Protein AF-A0A955VU62-F1 (afdb_monomer)

Radius of gyration: 12.23 Å; Cα contacts (8 Å, |Δi|>4): 40; chains: 1; bounding box: 31×23×34 Å

Foldseek 3Di:
DDDPVVVVVVCVVVVPPPVPVLVVLLVCVVVVNDVDDVVVVVVCVVVVNPDDPVNVQVSCVSNVNRD

Mean predicted aligned error: 8.91 Å

Structure (mmCIF, N/CA/C/O backbone):
data_AF-A0A955VU62-F1
#
_entry.id   AF-A0A955VU62-F1
#
loop_
_atom_site.group_PDB
_atom_site.id
_atom_site.type_symbol
_atom_site.label_atom_id
_atom_site.label_alt_id
_atom_site.label_comp_id
_atom_site.label_asym_id
_atom_site.label_entity_id
_atom_site.label_seq_id
_atom_site.pdbx_PDB_ins_code
_atom_site.Cartn_x
_atom_site.Cartn_y
_atom_site.Cartn_z
_atom_site.occupancy
_atom_site.B_iso_or_equiv
_atom_site.auth_seq_id
_atom_site.auth_comp_id
_atom_site.auth_asym_id
_atom_site.auth_atom_id
_atom_site.pdbx_PDB_model_num
ATOM 1 N N . MET A 1 1 ? 3.436 -8.820 -23.219 1.00 44.00 1 MET A N 1
ATOM 2 C CA . MET A 1 1 ? 3.693 -8.684 -21.771 1.00 44.00 1 MET A CA 1
ATOM 3 C C . MET A 1 1 ? 4.523 -7.427 -21.609 1.00 44.00 1 MET A C 1
ATOM 5 O O . MET A 1 1 ? 5.679 -7.442 -21.994 1.00 44.00 1 MET A O 1
ATOM 9 N N . LEU A 1 2 ? 3.886 -6.305 -21.269 1.00 39.44 2 LEU A N 1
ATOM 10 C CA . LEU A 1 2 ? 4.507 -4.982 -21.332 1.00 39.44 2 LEU A CA 1
ATOM 11 C C . LEU A 1 2 ? 5.048 -4.624 -19.948 1.00 39.44 2 LEU A C 1
ATOM 13 O O . LEU A 1 2 ? 4.294 -4.556 -18.982 1.00 39.44 2 LEU A O 1
ATOM 17 N N . ASP A 1 3 ? 6.363 -4.459 -19.884 1.00 51.84 3 ASP A N 1
ATOM 18 C CA . ASP A 1 3 ? 7.171 -4.207 -18.699 1.00 51.84 3 ASP A CA 1
ATOM 19 C C . ASP A 1 3 ? 6.692 -3.035 -17.840 1.00 51.84 3 ASP A C 1
ATOM 21 O O . ASP A 1 3 ? 7.142 -1.891 -17.943 1.00 51.84 3 ASP A O 1
ATOM 25 N N . ASP A 1 4 ? 5.888 -3.384 -16.850 1.00 57.31 4 ASP A N 1
ATOM 26 C CA . ASP A 1 4 ? 5.578 -2.592 -15.666 1.00 57.31 4 ASP A CA 1
ATOM 27 C C . ASP A 1 4 ? 6.864 -2.067 -14.965 1.00 57.31 4 ASP A C 1
ATOM 29 O O . ASP A 1 4 ? 6.891 -1.014 -14.325 1.00 57.31 4 ASP A O 1
ATOM 33 N N . ARG A 1 5 ? 8.001 -2.749 -15.177 1.00 53.47 5 ARG A N 1
ATOM 34 C CA . ARG A 1 5 ? 9.348 -2.335 -14.747 1.00 53.47 5 ARG A CA 1
ATOM 35 C C . ARG A 1 5 ? 9.828 -1.034 -15.399 1.00 53.47 5 ARG A C 1
ATOM 37 O O . ARG A 1 5 ? 10.431 -0.210 -14.709 1.00 53.47 5 ARG A O 1
ATOM 44 N N . ALA A 1 6 ? 9.553 -0.829 -16.688 1.00 51.62 6 ALA A N 1
ATOM 45 C CA . ALA A 1 6 ? 9.947 0.378 -17.414 1.00 51.62 6 ALA A CA 1
ATOM 46 C C . ALA A 1 6 ? 9.090 1.579 -16.993 1.00 51.62 6 ALA A C 1
ATOM 48 O O . ALA A 1 6 ? 9.616 2.679 -16.823 1.00 51.62 6 ALA A O 1
ATOM 49 N N . ALA A 1 7 ? 7.796 1.357 -16.743 1.00 50.31 7 ALA A N 1
ATOM 50 C CA . ALA A 1 7 ? 6.904 2.373 -16.189 1.00 50.31 7 ALA A CA 1
ATOM 51 C C . ALA A 1 7 ? 7.359 2.816 -14.789 1.00 50.31 7 ALA A C 1
ATOM 53 O O . ALA A 1 7 ? 7.449 4.012 -14.522 1.00 50.31 7 ALA A O 1
ATOM 54 N N . ARG A 1 8 ? 7.757 1.870 -13.924 1.00 53.66 8 ARG A N 1
ATOM 55 C CA . ARG A 1 8 ? 8.310 2.165 -12.591 1.00 53.66 8 ARG A CA 1
ATOM 56 C C . ARG A 1 8 ? 9.647 2.891 -12.631 1.00 53.66 8 ARG A C 1
ATOM 58 O O . ARG A 1 8 ? 9.835 3.835 -11.870 1.00 53.66 8 ARG A O 1
ATOM 65 N N . GLN A 1 9 ? 10.581 2.467 -13.484 1.00 55.06 9 GLN A N 1
ATOM 66 C CA . GLN A 1 9 ? 11.863 3.162 -13.628 1.00 55.06 9 GLN A CA 1
ATOM 67 C C . GLN A 1 9 ? 11.657 4.583 -14.136 1.00 55.06 9 GLN A C 1
ATOM 69 O O . GLN A 1 9 ? 12.263 5.495 -13.588 1.00 55.06 9 GLN A O 1
ATOM 74 N N . ARG A 1 10 ? 10.755 4.789 -15.104 1.00 50.03 10 ARG A N 1
ATOM 75 C CA . ARG A 1 10 ? 10.393 6.131 -15.564 1.00 50.03 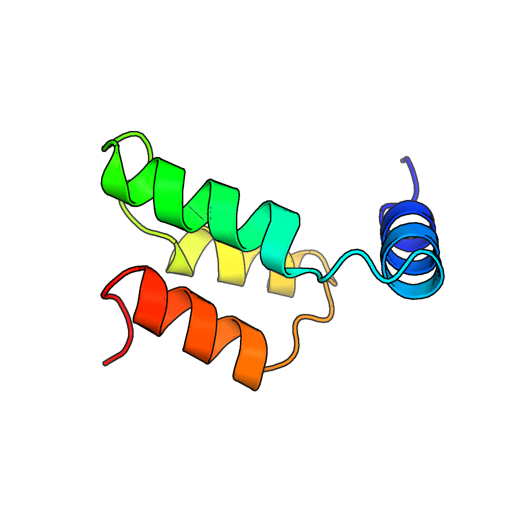10 ARG A CA 1
ATOM 76 C C . ARG A 1 10 ? 9.707 6.934 -14.468 1.00 50.03 10 ARG A C 1
ATOM 78 O O . ARG A 1 10 ? 10.109 8.061 -14.255 1.00 50.03 10 ARG A O 1
ATOM 85 N N . ALA A 1 11 ? 8.764 6.373 -13.713 1.00 52.22 11 ALA A N 1
ATOM 86 C CA . ALA A 1 11 ? 8.119 7.078 -12.602 1.00 52.22 11 ALA A CA 1
ATOM 87 C C . ALA A 1 11 ? 9.127 7.484 -11.513 1.00 52.22 11 ALA A C 1
ATOM 89 O O . ALA A 1 11 ? 9.140 8.632 -11.077 1.00 52.22 11 ALA A O 1
ATOM 90 N N . LYS A 1 12 ? 10.041 6.579 -11.141 1.00 52.75 12 LYS A N 1
ATOM 91 C CA . LYS A 1 12 ? 11.108 6.844 -10.167 1.00 52.75 12 LYS A CA 1
ATOM 92 C C . LYS A 1 12 ? 12.139 7.851 -10.698 1.00 52.75 12 LYS A C 1
ATOM 94 O O . LYS A 1 12 ? 12.598 8.691 -9.936 1.00 52.75 12 LYS A O 1
ATOM 99 N N . ALA A 1 13 ? 12.462 7.792 -11.993 1.00 51.06 13 ALA A N 1
ATOM 100 C CA . ALA A 1 13 ? 13.369 8.722 -12.670 1.00 51.06 13 ALA A CA 1
ATOM 101 C C . ALA A 1 13 ? 12.737 10.100 -12.946 1.00 51.06 13 ALA A C 1
ATOM 103 O O . ALA A 1 13 ? 13.452 11.093 -12.970 1.00 51.06 13 ALA A O 1
ATOM 104 N N . LEU A 1 14 ? 11.411 10.176 -13.109 1.00 49.84 14 LEU A N 1
ATOM 105 C CA . LEU A 1 14 ? 10.644 11.421 -13.232 1.00 49.84 14 LEU A CA 1
ATOM 106 C C . LEU A 1 14 ? 10.246 12.020 -11.870 1.00 49.84 14 LEU A C 1
ATOM 108 O O . LEU A 1 14 ? 9.571 13.045 -11.836 1.00 49.84 14 LEU A O 1
ATOM 112 N N . GLY A 1 15 ? 10.616 11.396 -10.745 1.00 44.72 15 GLY A N 1
ATOM 113 C CA . GLY A 1 15 ? 10.220 11.864 -9.414 1.00 44.72 15 GLY A CA 1
ATOM 114 C C . GLY A 1 15 ? 8.715 11.764 -9.143 1.00 44.72 15 GLY A C 1
ATOM 115 O O . GLY A 1 15 ? 8.224 12.400 -8.216 1.00 44.72 15 GLY A O 1
ATOM 116 N N . ILE A 1 16 ? 7.978 10.969 -9.927 1.00 47.69 16 ILE A N 1
ATOM 117 C CA . ILE A 1 16 ? 6.556 10.695 -9.714 1.00 47.69 16 ILE A CA 1
ATOM 118 C C . ILE A 1 16 ? 6.475 9.652 -8.595 1.00 47.69 16 ILE A C 1
ATOM 120 O O . ILE A 1 16 ? 6.852 8.492 -8.805 1.00 47.69 16 ILE A O 1
ATOM 124 N N . PRO A 1 17 ? 6.031 10.023 -7.385 1.00 50.59 17 PRO A N 1
ATOM 125 C CA . PRO A 1 17 ? 5.996 9.080 -6.285 1.00 50.59 17 PRO A CA 1
ATOM 126 C C . PRO A 1 17 ? 4.989 7.966 -6.594 1.00 50.59 17 PRO A C 1
ATOM 128 O O . PRO A 1 17 ? 3.892 8.220 -7.089 1.00 50.59 17 PRO A O 1
ATOM 131 N N . VAL A 1 18 ? 5.335 6.725 -6.234 1.00 57.62 18 VAL A N 1
ATOM 132 C CA . VAL A 1 18 ? 4.473 5.521 -6.336 1.00 57.62 18 VAL A CA 1
ATOM 133 C C . VAL A 1 18 ? 3.122 5.703 -5.612 1.00 57.62 18 VAL A C 1
ATOM 135 O O . VAL A 1 18 ? 2.163 4.985 -5.887 1.00 57.62 18 VAL A O 1
ATOM 138 N N . LEU A 1 19 ? 3.006 6.746 -4.781 1.00 60.47 19 LEU A N 1
ATOM 139 C CA . LEU A 1 19 ? 1.748 7.333 -4.318 1.00 60.47 19 LEU A CA 1
ATOM 140 C C . LEU A 1 19 ? 0.702 7.506 -5.433 1.00 60.47 19 LEU A C 1
ATOM 142 O O . LEU A 1 19 ? -0.473 7.370 -5.141 1.00 60.47 19 LEU A O 1
ATOM 146 N N . GLY A 1 20 ? 1.070 7.760 -6.694 1.00 65.56 20 GLY A N 1
ATOM 147 C CA . GLY A 1 20 ? 0.103 8.014 -7.771 1.00 65.56 20 GLY A CA 1
ATOM 148 C C . GLY A 1 20 ? -0.977 6.934 -7.923 1.00 65.56 20 GLY A C 1
ATOM 149 O O . GLY A 1 20 ? -2.161 7.254 -7.935 1.00 65.56 20 GLY A O 1
ATOM 150 N N . ILE A 1 21 ? -0.591 5.655 -7.964 1.00 72.44 21 ILE A N 1
ATOM 151 C CA . ILE A 1 21 ? -1.547 4.534 -8.046 1.00 72.44 21 ILE A CA 1
ATOM 152 C C . ILE A 1 21 ? -2.218 4.270 -6.697 1.00 72.44 21 ILE A C 1
ATOM 154 O O . ILE A 1 21 ? -3.416 4.016 -6.636 1.00 72.44 21 ILE A O 1
ATOM 158 N N . LEU A 1 22 ? -1.468 4.386 -5.604 1.00 76.25 22 LEU A N 1
ATOM 159 C CA . LEU A 1 22 ? -1.968 4.109 -4.258 1.00 76.25 22 LEU A CA 1
ATOM 160 C C . LEU A 1 22 ? -3.045 5.115 -3.839 1.00 76.25 22 LEU A C 1
ATOM 162 O O . LEU A 1 22 ? -4.068 4.726 -3.288 1.00 76.25 22 LEU A O 1
ATOM 166 N N . ARG A 1 23 ? -2.885 6.392 -4.201 1.00 74.44 23 ARG A N 1
ATOM 167 C CA . ARG A 1 23 ? -3.894 7.433 -3.979 1.00 74.44 23 ARG A CA 1
ATOM 168 C C . ARG A 1 23 ? -5.152 7.207 -4.806 1.00 74.44 23 ARG A C 1
ATOM 170 O O . ARG A 1 23 ? -6.233 7.523 -4.326 1.00 74.44 23 ARG A O 1
ATOM 177 N N . VAL A 1 24 ? -5.035 6.639 -6.009 1.00 78.00 24 VAL A N 1
ATOM 178 C CA . VAL A 1 24 ? -6.208 6.229 -6.799 1.00 78.00 24 VAL A CA 1
ATOM 179 C C . VAL A 1 24 ? -6.950 5.088 -6.103 1.00 78.00 24 VAL A C 1
ATOM 181 O O . VAL A 1 24 ? -8.175 5.119 -6.055 1.00 78.00 24 VAL A O 1
ATOM 184 N N . LEU A 1 25 ? -6.238 4.126 -5.505 1.00 78.88 25 LEU A N 1
ATOM 185 C CA . LEU A 1 25 ? -6.860 3.041 -4.735 1.00 78.88 25 LEU A CA 1
ATOM 186 C C . LEU A 1 25 ? -7.568 3.560 -3.477 1.00 78.88 25 LEU A C 1
ATOM 188 O O . LEU A 1 25 ? -8.725 3.218 -3.240 1.00 78.88 25 LEU A O 1
ATOM 192 N N . VAL A 1 26 ? -6.904 4.427 -2.709 1.00 81.88 26 VAL A N 1
ATOM 193 C CA . VAL A 1 26 ? -7.473 5.065 -1.511 1.00 81.88 26 VAL A CA 1
ATOM 194 C C . VAL A 1 26 ? -8.696 5.914 -1.869 1.00 81.88 26 VAL A C 1
ATOM 196 O O . VAL A 1 26 ? -9.740 5.796 -1.230 1.00 81.88 26 VAL A O 1
ATOM 199 N N . GLU A 1 27 ? -8.611 6.739 -2.915 1.00 80.56 27 GLU A N 1
ATOM 200 C CA . GLU A 1 27 ? -9.736 7.571 -3.350 1.00 80.56 27 GLU A CA 1
ATOM 201 C C . GLU A 1 27 ? -10.881 6.724 -3.921 1.00 80.56 27 GLU A C 1
ATOM 203 O O . GLU A 1 27 ? -12.046 7.030 -3.680 1.00 80.56 27 GLU A O 1
ATOM 208 N N . GLY A 1 28 ? -10.569 5.631 -4.622 1.00 80.19 28 GLY A N 1
ATOM 209 C CA . GLY A 1 28 ? -11.549 4.651 -5.083 1.00 80.19 28 GLY A CA 1
ATOM 210 C C . GLY A 1 28 ? -12.321 4.031 -3.921 1.00 80.19 28 GLY A C 1
ATOM 211 O O . GLY A 1 28 ? -13.550 3.990 -3.966 1.00 80.19 28 GLY A O 1
A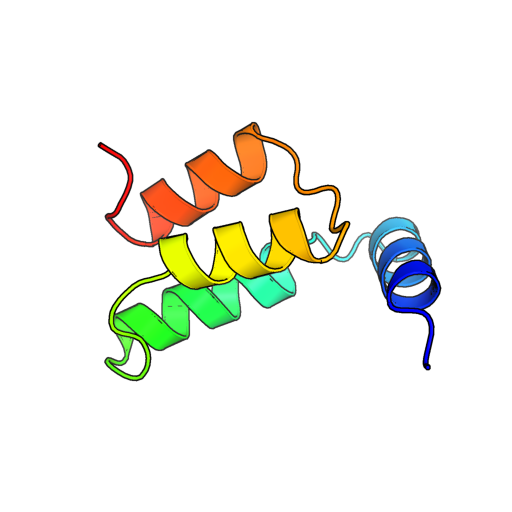TOM 212 N N . LYS A 1 29 ? -11.630 3.650 -2.840 1.00 80.75 29 LYS A N 1
ATOM 213 C CA . LYS A 1 29 ? -12.280 3.189 -1.607 1.00 80.75 29 LYS A CA 1
ATOM 214 C C . LYS A 1 29 ? -13.144 4.281 -0.982 1.00 80.75 29 LYS A C 1
ATOM 216 O O . LYS A 1 29 ? -14.309 4.048 -0.676 1.00 80.75 29 LYS A O 1
ATOM 221 N N . ARG A 1 30 ? -12.614 5.500 -0.845 1.00 80.94 30 ARG A N 1
ATOM 222 C CA . ARG A 1 30 ? -13.347 6.631 -0.250 1.00 80.94 30 ARG A CA 1
ATOM 223 C C . ARG A 1 30 ? -14.625 6.979 -1.018 1.00 80.94 30 ARG A C 1
ATOM 225 O O . ARG A 1 30 ? -15.597 7.432 -0.424 1.00 80.94 30 ARG A O 1
ATOM 232 N N . ARG A 1 31 ? -14.626 6.761 -2.334 1.00 81.44 31 ARG A N 1
ATOM 233 C CA . ARG A 1 31 ? -15.787 6.953 -3.216 1.00 81.44 31 ARG A CA 1
ATOM 234 C C . ARG A 1 31 ? -16.729 5.745 -3.277 1.00 81.44 31 ARG A C 1
ATOM 236 O O . ARG A 1 31 ? -17.729 5.817 -3.980 1.00 81.44 31 ARG A O 1
ATOM 243 N N . GLY A 1 32 ? -16.428 4.658 -2.564 1.00 80.38 32 GLY A N 1
ATOM 244 C CA . GLY A 1 32 ? -17.231 3.432 -2.556 1.00 80.38 32 GLY A CA 1
ATOM 245 C C . GLY A 1 32 ? -17.073 2.563 -3.808 1.00 80.38 32 GLY A C 1
ATOM 246 O O . GLY A 1 32 ? -17.911 1.709 -4.066 1.00 80.38 32 GLY A O 1
ATOM 247 N N . HIS A 1 33 ? -16.025 2.781 -4.609 1.00 77.25 33 HIS A N 1
ATOM 248 C CA . HIS A 1 33 ? -15.703 1.956 -5.781 1.00 77.25 33 HIS A CA 1
ATOM 249 C C . HIS A 1 33 ? -14.799 0.761 -5.448 1.00 77.25 33 HIS A C 1
ATOM 251 O O . HIS A 1 33 ? -14.660 -0.144 -6.268 1.00 77.25 33 HIS A O 1
ATOM 257 N N . LEU A 1 34 ? -14.162 0.767 -4.273 1.00 73.94 34 LEU A N 1
ATOM 258 C CA . LEU A 1 34 ? -13.421 -0.367 -3.727 1.00 73.94 34 LEU A CA 1
ATOM 259 C C . LEU A 1 34 ? -13.880 -0.650 -2.298 1.00 73.94 34 LEU A C 1
ATOM 261 O O . LEU A 1 34 ? -13.968 0.272 -1.492 1.00 73.94 34 LEU A O 1
ATOM 265 N N . ASP A 1 35 ? -14.063 -1.927 -1.973 1.00 77.50 35 ASP A N 1
ATOM 266 C CA . ASP A 1 35 ? -14.365 -2.359 -0.605 1.00 77.50 35 ASP A CA 1
ATOM 267 C C . ASP A 1 35 ? -13.132 -2.282 0.305 1.00 77.50 35 ASP A C 1
ATOM 269 O O . ASP A 1 35 ? -13.227 -1.876 1.464 1.00 77.50 35 ASP A O 1
ATOM 273 N N . ALA A 1 36 ? -11.956 -2.642 -0.224 1.00 80.94 36 ALA A N 1
ATOM 274 C CA . ALA A 1 36 ? -10.707 -2.624 0.529 1.00 80.94 36 ALA A CA 1
ATOM 275 C C . ALA A 1 36 ? -9.468 -2.399 -0.350 1.00 80.94 36 ALA A C 1
ATOM 277 O O . ALA A 1 36 ? -9.405 -2.859 -1.493 1.00 80.94 36 ALA A O 1
ATOM 278 N N . VAL A 1 37 ? -8.449 -1.737 0.205 1.00 83.44 37 VAL A N 1
ATOM 279 C CA . VAL A 1 37 ? -7.175 -1.457 -0.486 1.00 83.44 37 VAL A CA 1
ATOM 280 C C . VAL A 1 37 ? -6.155 -2.577 -0.246 1.00 83.44 37 VAL A C 1
ATOM 282 O O . VAL A 1 37 ? -5.401 -2.940 -1.153 1.00 83.44 37 VAL A O 1
ATOM 285 N N . GLY A 1 38 ? -6.177 -3.206 0.930 1.00 81.06 38 GLY A N 1
ATOM 286 C CA . GLY A 1 38 ? -5.300 -4.318 1.310 1.00 81.06 38 GLY A CA 1
ATOM 287 C C . GLY A 1 38 ? -5.237 -5.499 0.323 1.00 81.06 38 GLY A C 1
ATOM 288 O O . GLY A 1 38 ? -4.129 -5.945 0.010 1.00 81.06 38 GLY A O 1
ATOM 289 N N . PRO A 1 39 ? -6.361 -6.012 -0.221 1.00 82.56 39 PRO A N 1
ATOM 290 C CA . PRO A 1 39 ? -6.340 -7.095 -1.208 1.00 82.56 39 PRO A CA 1
ATOM 291 C C . PRO A 1 39 ? -5.613 -6.705 -2.498 1.00 82.56 39 PRO A C 1
ATOM 293 O O . PRO A 1 39 ? -4.875 -7.511 -3.062 1.00 82.56 39 PRO A O 1
ATOM 296 N N . VAL A 1 40 ? -5.768 -5.453 -2.934 1.00 81.44 40 VAL A N 1
ATOM 297 C CA . VAL A 1 40 ? -5.105 -4.932 -4.135 1.00 81.44 40 VAL A CA 1
ATOM 298 C C . VAL A 1 40 ? -3.607 -4.768 -3.893 1.00 81.44 40 VAL A C 1
ATOM 300 O O . VAL A 1 40 ? -2.803 -5.149 -4.740 1.00 81.44 40 VAL A O 1
ATOM 303 N N . LEU A 1 41 ? -3.211 -4.287 -2.711 1.00 79.25 41 LEU A N 1
ATOM 304 C CA . LEU A 1 41 ? -1.802 -4.222 -2.313 1.00 79.25 41 LEU A CA 1
ATOM 305 C C . LEU A 1 41 ? -1.157 -5.609 -2.280 1.00 79.25 41 LEU A C 1
ATOM 307 O O . LEU A 1 41 ? -0.057 -5.779 -2.802 1.00 79.25 41 LEU A O 1
ATOM 311 N N . LYS A 1 42 ? -1.850 -6.616 -1.733 1.00 80.00 42 LYS A N 1
ATOM 312 C CA . LYS A 1 42 ? -1.381 -8.009 -1.755 1.00 80.00 42 LYS A CA 1
ATOM 313 C C . LYS A 1 42 ? -1.244 -8.540 -3.176 1.00 80.00 42 LYS A C 1
ATOM 315 O O . LYS A 1 42 ? -0.215 -9.126 -3.485 1.00 80.00 42 LYS A O 1
ATOM 320 N N . ALA A 1 43 ? -2.227 -8.296 -4.044 1.00 78.75 43 ALA A N 1
ATOM 321 C CA . ALA A 1 43 ? -2.156 -8.696 -5.448 1.00 78.75 43 ALA A CA 1
ATOM 322 C C . ALA A 1 43 ? -0.962 -8.053 -6.170 1.00 78.75 43 ALA A C 1
ATOM 324 O O . ALA A 1 43 ? -0.282 -8.728 -6.938 1.00 78.75 43 ALA A O 1
ATOM 325 N N . LEU A 1 44 ? -0.655 -6.784 -5.875 1.00 75.75 44 LEU A N 1
ATOM 326 C CA . LEU A 1 44 ? 0.541 -6.116 -6.388 1.00 75.75 44 LEU A CA 1
ATOM 327 C C . LEU A 1 44 ? 1.811 -6.800 -5.868 1.00 75.75 44 LEU A C 1
ATOM 329 O O . LEU A 1 44 ? 2.645 -7.214 -6.665 1.00 75.75 44 LEU A O 1
ATOM 333 N N . VAL A 1 45 ? 1.949 -7.006 -4.557 1.00 76.88 45 VAL A N 1
ATOM 334 C CA . VAL A 1 45 ? 3.122 -7.700 -3.99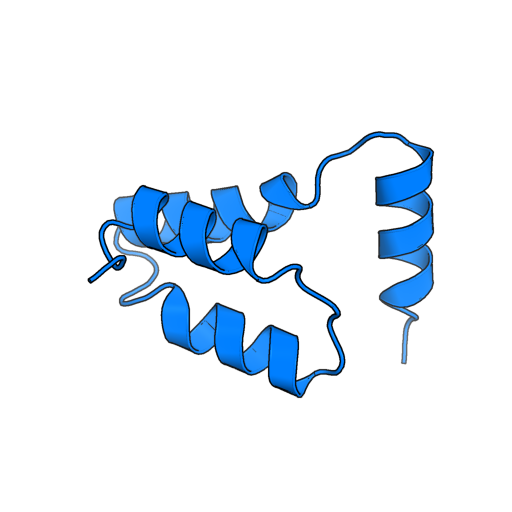1 1.00 76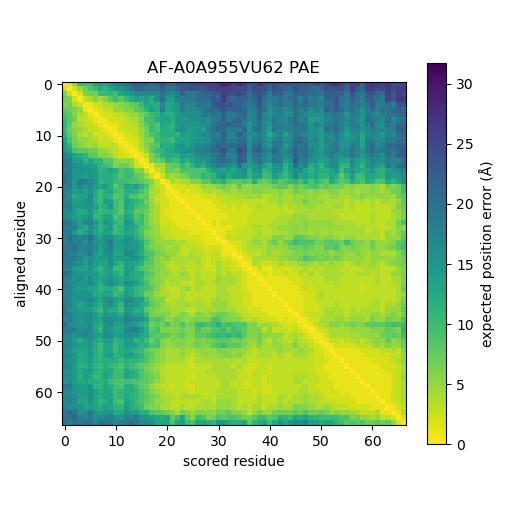.88 45 VAL A CA 1
ATOM 335 C C . VAL A 1 45 ? 3.295 -9.101 -4.595 1.00 76.88 45 VAL A C 1
ATOM 337 O O . VAL A 1 45 ? 4.405 -9.470 -4.976 1.00 76.88 45 VAL A O 1
ATOM 340 N N . SER A 1 46 ? 2.205 -9.857 -4.759 1.00 73.75 46 SER A N 1
ATOM 341 C CA . SER A 1 46 ? 2.208 -11.172 -5.415 1.00 73.75 46 SER A CA 1
ATOM 342 C C . SER A 1 46 ? 2.552 -11.114 -6.907 1.00 73.75 46 SER A C 1
ATOM 344 O O . SER A 1 46 ? 3.065 -12.091 -7.443 1.00 73.75 46 SER A O 1
ATOM 346 N N . ALA A 1 47 ? 2.327 -9.981 -7.574 1.00 73.62 47 ALA A N 1
ATOM 347 C CA . ALA A 1 47 ? 2.701 -9.733 -8.967 1.00 73.62 47 ALA A CA 1
ATOM 348 C C . ALA A 1 47 ? 4.162 -9.245 -9.135 1.00 73.62 47 ALA A C 1
ATOM 350 O O . ALA A 1 47 ? 4.483 -8.582 -10.122 1.00 73.62 47 ALA A O 1
ATOM 351 N N . ASP A 1 48 ? 5.048 -9.546 -8.176 1.00 69.06 48 ASP A N 1
ATOM 352 C CA . ASP A 1 48 ? 6.463 -9.125 -8.139 1.00 69.06 48 ASP A CA 1
ATOM 353 C C . ASP A 1 48 ? 6.659 -7.592 -8.059 1.00 69.06 48 ASP A C 1
ATOM 355 O O . ASP A 1 48 ? 7.713 -7.030 -8.383 1.00 69.06 48 ASP A O 1
ATOM 359 N N . TYR A 1 49 ? 5.637 -6.862 -7.599 1.00 68.50 49 TYR A N 1
ATOM 360 C CA . TYR A 1 49 ? 5.752 -5.429 -7.346 1.00 68.50 49 TYR A CA 1
ATOM 361 C C . TYR A 1 49 ? 6.490 -5.198 -6.023 1.00 68.50 49 TYR A C 1
ATOM 363 O O . TYR A 1 49 ? 5.966 -5.448 -4.939 1.00 68.50 49 TYR A O 1
ATOM 371 N N . ARG A 1 50 ? 7.714 -4.657 -6.094 1.00 66.56 50 ARG A N 1
ATOM 372 C CA . ARG A 1 50 ? 8.455 -4.213 -4.901 1.00 66.56 50 ARG A CA 1
ATOM 373 C C . ARG A 1 50 ? 7.867 -2.917 -4.344 1.00 66.56 50 ARG A C 1
ATOM 375 O O . ARG A 1 50 ? 8.363 -1.826 -4.626 1.00 66.56 50 ARG A O 1
ATOM 382 N N . LEU A 1 51 ? 6.808 -3.051 -3.558 1.00 72.19 51 LEU A N 1
ATOM 383 C CA . LEU A 1 51 ? 6.294 -1.995 -2.695 1.00 72.19 51 LEU A CA 1
ATOM 384 C C . LEU A 1 51 ? 7.108 -1.989 -1.398 1.00 72.19 51 LEU A C 1
ATOM 386 O O . LEU A 1 51 ? 7.328 -3.033 -0.789 1.00 72.19 51 LEU A O 1
ATOM 390 N N . GLY A 1 52 ? 7.597 -0.817 -0.996 1.00 74.31 52 GLY A N 1
ATOM 391 C CA . GLY A 1 52 ? 8.242 -0.672 0.306 1.00 74.31 52 GLY A CA 1
ATOM 392 C C . GLY A 1 52 ?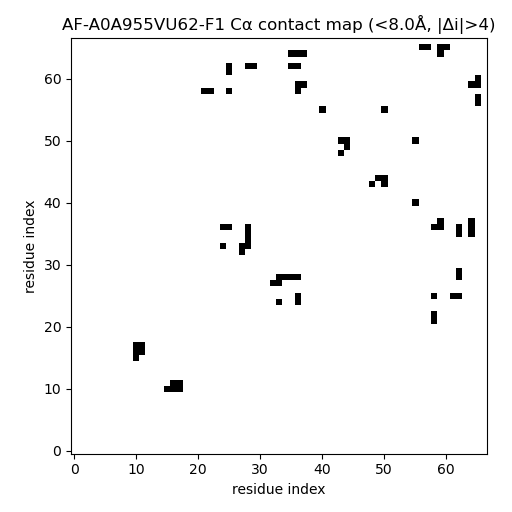 7.216 -0.854 1.420 1.00 74.31 52 GLY A C 1
ATOM 393 O O . GLY A 1 52 ? 6.096 -0.364 1.311 1.00 74.31 52 GLY A O 1
ATOM 394 N N . GLU A 1 53 ? 7.603 -1.513 2.503 1.00 78.00 53 GLU A N 1
ATOM 395 C CA . GLU A 1 53 ? 6.715 -1.813 3.632 1.00 78.00 53 GLU A CA 1
ATOM 396 C C . GLU A 1 53 ? 6.109 -0.539 4.248 1.00 78.00 53 GLU A C 1
ATOM 398 O O . GLU A 1 53 ? 4.903 -0.458 4.460 1.00 78.00 53 GLU A O 1
ATOM 403 N N . ALA A 1 54 ? 6.911 0.524 4.376 1.00 78.62 54 ALA A N 1
ATOM 404 C CA . ALA A 1 54 ? 6.445 1.845 4.807 1.00 78.62 54 ALA A CA 1
ATOM 405 C C . ALA A 1 54 ? 5.380 2.455 3.874 1.00 78.62 54 ALA A C 1
ATOM 407 O O . ALA A 1 54 ? 4.503 3.188 4.319 1.00 78.62 54 ALA A O 1
ATOM 408 N N . LEU A 1 55 ? 5.443 2.159 2.572 1.00 77.81 55 LEU A N 1
ATOM 409 C CA . LEU A 1 55 ? 4.477 2.656 1.593 1.00 77.81 55 LEU A CA 1
ATOM 410 C C . LEU A 1 55 ? 3.156 1.882 1.673 1.00 77.81 55 LEU A C 1
ATOM 412 O O . LEU A 1 55 ? 2.092 2.480 1.537 1.00 77.81 55 LEU A O 1
ATOM 416 N N . ILE A 1 56 ? 3.229 0.573 1.923 1.00 81.12 56 ILE A N 1
ATOM 417 C CA . ILE A 1 56 ? 2.059 -0.270 2.188 1.00 81.12 56 ILE A CA 1
ATOM 418 C C . ILE A 1 56 ? 1.354 0.234 3.447 1.00 81.12 56 ILE A C 1
ATOM 420 O O . ILE A 1 56 ? 0.168 0.537 3.383 1.00 81.12 56 ILE A O 1
ATOM 424 N N . GLN A 1 57 ? 2.098 0.403 4.543 1.00 82.44 57 GLN A N 1
ATOM 425 C CA . GLN A 1 57 ? 1.564 0.895 5.815 1.00 82.44 57 GLN A CA 1
ATOM 426 C C . GLN A 1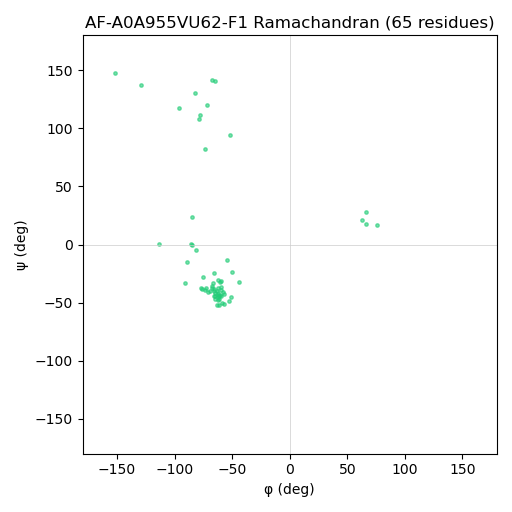 57 ? 0.894 2.257 5.656 1.00 82.44 57 GLN A C 1
ATOM 428 O O . GLN A 1 57 ? -0.284 2.395 5.955 1.00 82.44 57 GLN A O 1
ATOM 433 N N . ARG A 1 58 ? 1.580 3.226 5.044 1.00 83.06 58 ARG A N 1
ATOM 434 C CA . ARG A 1 58 ? 1.005 4.554 4.808 1.00 83.06 58 ARG A CA 1
ATOM 435 C C . ARG A 1 58 ? -0.256 4.518 3.940 1.00 83.06 58 ARG A C 1
ATOM 437 O O . ARG A 1 58 ? -1.183 5.285 4.164 1.00 83.06 58 ARG A O 1
ATOM 444 N N . THR A 1 59 ? -0.312 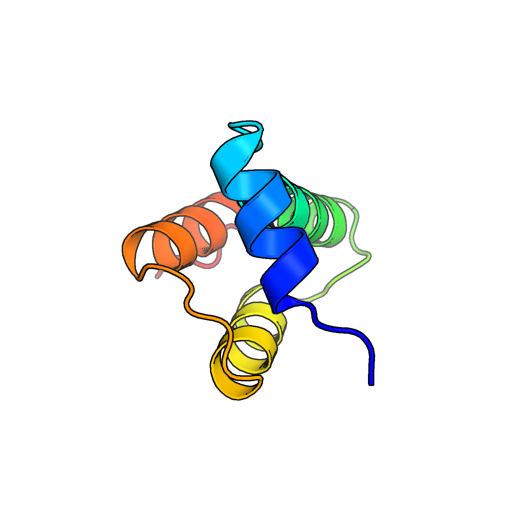3.627 2.949 1.00 83.31 59 THR A N 1
ATOM 445 C CA . THR A 1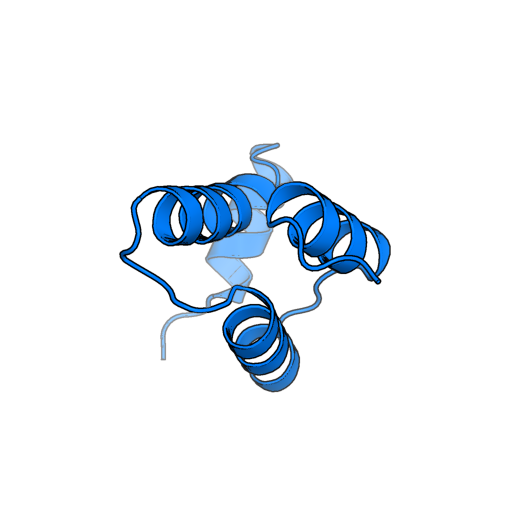 59 ? -1.511 3.473 2.106 1.00 83.31 59 THR A CA 1
ATOM 446 C C . THR A 1 59 ? -2.670 2.861 2.889 1.00 83.31 59 THR A C 1
ATOM 448 O O . THR A 1 59 ? -3.807 3.292 2.722 1.00 83.31 59 THR A O 1
ATOM 451 N N . LEU A 1 60 ? -2.395 1.872 3.744 1.00 83.56 60 LEU A N 1
ATOM 452 C CA . LEU A 1 60 ? -3.396 1.289 4.636 1.00 83.56 60 LEU A CA 1
ATOM 453 C C . LEU A 1 60 ? -3.890 2.328 5.650 1.00 83.56 60 LEU A C 1
ATOM 455 O O . LEU A 1 60 ? -5.094 2.439 5.846 1.00 83.56 60 LEU A O 1
ATOM 459 N N . GLU A 1 61 ? -3.003 3.145 6.221 1.00 85.69 61 GLU A N 1
ATOM 460 C CA . GLU A 1 61 ? -3.363 4.262 7.107 1.00 85.69 61 GLU A CA 1
ATOM 461 C C . GLU A 1 61 ? -4.283 5.262 6.396 1.00 85.69 61 GLU A C 1
ATOM 463 O O . GLU A 1 61 ? -5.362 5.576 6.896 1.00 85.69 61 GLU A O 1
ATOM 468 N N . GLU A 1 62 ? -3.911 5.707 5.191 1.00 83.69 62 GLU A N 1
ATOM 469 C CA . GLU A 1 62 ? -4.731 6.618 4.381 1.00 83.69 62 GLU A CA 1
ATOM 470 C C . GLU A 1 62 ? -6.085 6.001 3.982 1.00 83.69 62 GLU A C 1
ATOM 472 O O . GLU A 1 62 ? -7.078 6.717 3.847 1.00 83.69 62 GLU A O 1
ATOM 477 N N . ALA A 1 63 ? -6.147 4.676 3.819 1.00 82.94 63 ALA A N 1
ATOM 478 C CA . ALA A 1 63 ? -7.372 3.932 3.536 1.00 82.94 63 ALA A CA 1
ATOM 479 C C . ALA A 1 63 ? -8.227 3.635 4.784 1.00 82.94 63 ALA A C 1
ATOM 481 O O . ALA A 1 63 ? -9.311 3.056 4.644 1.00 82.94 63 ALA A O 1
ATOM 482 N N . GLY A 1 64 ? -7.756 3.978 5.989 1.00 84.19 64 GLY A N 1
ATOM 483 C CA . GLY A 1 64 ? -8.399 3.600 7.252 1.00 84.19 64 GLY A CA 1
ATOM 484 C C . GLY A 1 64 ? -8.375 2.089 7.523 1.00 84.19 64 GLY A C 1
ATOM 485 O O . GLY A 1 64 ? -9.296 1.562 8.137 1.00 84.19 64 GLY A O 1
ATOM 486 N N . GLU A 1 65 ? -7.371 1.385 6.999 1.00 82.50 65 GLU A N 1
ATOM 487 C CA . GLU A 1 65 ? -7.145 -0.065 7.133 1.00 82.50 65 GLU A CA 1
ATOM 488 C C . GLU A 1 65 ? -5.886 -0.410 7.935 1.00 82.50 65 GLU A C 1
ATOM 490 O O . GLU A 1 65 ? -5.566 -1.588 8.083 1.00 82.50 65 GLU A O 1
ATOM 495 N N . ALA A 1 66 ? -5.144 0.589 8.417 1.00 71.31 66 ALA A N 1
ATOM 496 C CA . ALA A 1 66 ? -4.048 0.350 9.344 1.00 71.31 66 ALA A CA 1
ATOM 497 C C . ALA A 1 66 ? -4.620 -0.035 10.709 1.00 71.31 66 ALA A C 1
ATOM 499 O O . ALA A 1 66 ? -5.388 0.726 11.302 1.00 71.31 66 ALA A O 1
ATOM 500 N N . GLN A 1 67 ? -4.259 -1.230 11.168 1.00 55.34 67 GLN A N 1
ATOM 501 C CA . GLN A 1 67 ? -4.650 -1.802 12.450 1.00 55.34 67 GLN A CA 1
ATOM 502 C C . GLN A 1 67 ? -3.407 -2.287 13.186 1.00 55.34 67 GLN A C 1
ATOM 504 O O . GLN A 1 67 ? -2.518 -2.851 12.505 1.00 55.34 67 GLN A O 1
#

Secondary structure (DSSP, 8-state):
---HHHHHHHHHHTT--THHHHHHHHHHHHTTS-S-SHHHHHHHHHTT----HHHHHHHHHHTT---

Sequence (67 aa):
MLDDRAARQRAKALGIPVLGILRVLVEGKRRGHLDAVGPVLKALVSADYRLGEALIQRTLEEAGEAQ

pLDDT: mean 70.23, std 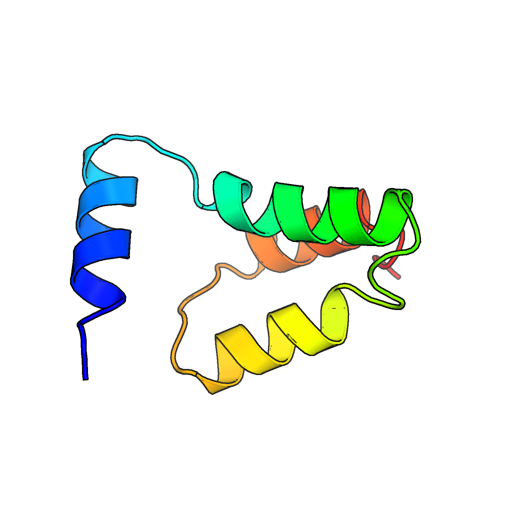13.16, range [39.44, 85.69]

Nearest PDB structures (foldseek):
  5i9g-assembly1_C  TM=4.487E-01  e=3.920E+00  unidentified

Solvent-accessible surface area (backbone atoms only — not comparable to full-atom values): 4044 Å² total; per-residue (Å²): 138,80,62,64,63,58,57,49,50,49,30,62,73,68,69,47,59,75,56,64,61,52,51,51,45,35,51,32,32,77,70,69,76,33,96,63,57,66,67,56,52,48,52,39,47,73,68,73,42,88,72,53,68,70,57,52,49,53,48,28,47,75,54,73,65,61,125